Protein AF-A0A5Q4EVH5-F1 (afdb_monomer_lite)

Sequence (172 aa):
MAAGLIAVPMLSAPAQAEVTANVGWVSEYYFRGLPQKTSSASLGLDLESNGFYLGTWAADVGDGSEVDLYGGYLWEQGDLTLGVGATAYLYTGDFDDTYQEINFYAGYGPLSAEFSIGRWDAFDDPKEDYTFFALTAEHAGFYATYGRFGRDFEGDYLEAGYGFEVAGVDVT

Foldseek 3Di:
DDDDDDDDDDDPDDFDKDKDKDKDWDQWDDDQNHTQDGIKIKIKIWIDTPQKIWMWMWMDSPFAIWIKTKIWGWDDDPQKIWIWMKMWIPGPGPSFAIKIWIKIKIGGHQKIKIKIWMWGDDPPDDIFTKMKIKIKGDDPQKIKMWIFMDDRDGDIDIDIDGWDDDPNDIDD

pLDDT: mean 88.69, std 18.14, range [23.61, 98.62]

Structure (mmCIF, N/CA/C/O backbone):
data_AF-A0A5Q4EVH5-F1
#
_entry.id   AF-A0A5Q4EVH5-F1
#
loop_
_atom_site.group_PDB
_atom_site.id
_atom_site.type_symbol
_atom_site.label_atom_id
_atom_site.label_alt_id
_atom_site.label_comp_id
_atom_site.label_asym_id
_atom_site.label_entity_id
_atom_site.label_seq_id
_atom_site.pdbx_PDB_ins_code
_atom_site.Cartn_x
_atom_site.Cartn_y
_atom_site.Cartn_z
_atom_site.occupancy
_atom_site.B_iso_or_equiv
_atom_site.auth_seq_id
_atom_site.auth_comp_id
_atom_site.auth_asym_id
_atom_site.auth_atom_id
_atom_site.pdbx_PDB_model_num
ATOM 1 N N . MET A 1 1 ? -10.620 -11.914 59.258 1.00 32.66 1 MET A N 1
ATOM 2 C CA . MET A 1 1 ? -9.723 -10.809 58.864 1.00 32.66 1 MET A CA 1
ATOM 3 C C . MET A 1 1 ? -10.284 -10.222 57.583 1.00 32.66 1 MET A C 1
ATOM 5 O O . MET A 1 1 ? -10.380 -10.950 56.608 1.00 32.66 1 MET A O 1
ATOM 9 N N . ALA A 1 2 ? -10.781 -8.987 57.626 1.00 24.22 2 ALA A N 1
ATOM 10 C CA . ALA A 1 2 ? -11.349 -8.304 56.467 1.00 24.22 2 ALA A CA 1
ATOM 11 C C . ALA A 1 2 ? -10.239 -7.475 55.810 1.00 24.22 2 ALA A C 1
ATOM 13 O O . ALA A 1 2 ? -9.660 -6.610 56.466 1.00 24.22 2 ALA A O 1
ATOM 14 N N . ALA A 1 3 ? -9.904 -7.787 54.560 1.00 26.45 3 ALA A N 1
ATOM 15 C CA . ALA A 1 3 ? -8.954 -7.018 53.766 1.00 26.45 3 ALA A CA 1
ATOM 16 C C . ALA A 1 3 ? -9.722 -5.930 53.004 1.00 26.45 3 ALA A C 1
ATOM 18 O O . ALA A 1 3 ? -10.681 -6.226 52.292 1.00 26.45 3 ALA A O 1
ATOM 19 N N . GLY A 1 4 ? -9.332 -4.673 53.218 1.00 23.61 4 GLY A N 1
ATOM 20 C CA . GLY A 1 4 ? -9.918 -3.505 52.569 1.00 23.61 4 GLY A CA 1
ATOM 21 C C . GLY A 1 4 ? -9.515 -3.409 51.100 1.00 23.61 4 GLY A C 1
ATOM 22 O O . GLY A 1 4 ? -8.351 -3.602 50.754 1.00 23.61 4 GLY A O 1
ATOM 23 N N . LEU A 1 5 ? -10.488 -3.091 50.247 1.00 25.84 5 LEU A N 1
ATOM 24 C CA . LEU A 1 5 ? -10.264 -2.736 48.852 1.00 25.84 5 LEU A CA 1
ATOM 25 C C . LEU A 1 5 ? -9.748 -1.289 48.813 1.00 25.84 5 LEU A C 1
ATOM 27 O O . LEU A 1 5 ? -10.467 -0.358 49.174 1.00 25.84 5 LEU A O 1
ATOM 31 N N . ILE A 1 6 ? -8.488 -1.102 48.427 1.00 28.14 6 ILE A N 1
ATOM 32 C CA . ILE A 1 6 ? -7.921 0.223 48.165 1.00 28.14 6 ILE A CA 1
ATOM 33 C C . ILE A 1 6 ? -8.473 0.685 46.815 1.00 28.14 6 ILE A C 1
ATOM 35 O O . ILE A 1 6 ? -8.196 0.071 45.787 1.00 28.14 6 ILE A O 1
ATOM 39 N N . ALA A 1 7 ? -9.258 1.762 46.817 1.00 29.23 7 ALA A N 1
ATOM 40 C CA . ALA A 1 7 ? -9.604 2.482 45.600 1.00 29.23 7 ALA A CA 1
ATOM 41 C C . ALA A 1 7 ? -8.353 3.222 45.103 1.00 29.23 7 ALA A C 1
ATOM 43 O O . ALA A 1 7 ? -7.876 4.152 45.754 1.00 29.23 7 ALA A O 1
ATOM 44 N N . VAL A 1 8 ? -7.806 2.784 43.969 1.00 31.98 8 VAL A N 1
ATOM 45 C CA . VAL A 1 8 ? -6.739 3.497 43.260 1.00 31.98 8 VAL A CA 1
ATOM 46 C C . VAL A 1 8 ? -7.411 4.566 42.390 1.00 31.98 8 VAL A C 1
ATOM 48 O O . VAL A 1 8 ? -8.335 4.229 41.646 1.00 31.98 8 VAL A O 1
ATOM 51 N N . PRO A 1 9 ? -7.023 5.849 42.486 1.00 36.69 9 PRO A N 1
ATOM 52 C CA . PRO A 1 9 ? -7.568 6.883 41.615 1.00 36.69 9 PRO A CA 1
ATOM 53 C C . PRO A 1 9 ? -7.248 6.546 40.155 1.00 36.69 9 PRO A C 1
ATOM 55 O O . PRO A 1 9 ? -6.123 6.160 39.838 1.00 36.69 9 PRO A O 1
ATOM 58 N N . MET A 1 10 ? -8.233 6.701 39.267 1.00 37.44 10 MET A N 1
ATOM 59 C CA . MET A 1 10 ? -8.000 6.630 37.826 1.00 37.44 10 MET A CA 1
ATOM 60 C C . MET A 1 10 ? -7.143 7.826 37.413 1.00 37.44 10 MET A C 1
ATOM 62 O O . MET A 1 10 ? -7.638 8.937 37.241 1.00 37.44 10 MET A O 1
ATOM 66 N N . LEU A 1 11 ? -5.838 7.595 37.306 1.00 40.66 11 LEU A N 1
ATOM 67 C CA . LEU A 1 11 ? -4.952 8.444 36.528 1.00 40.66 11 LEU A CA 1
ATOM 68 C C . LEU A 1 11 ? -5.312 8.230 35.059 1.00 40.66 11 LEU A C 1
ATOM 70 O O . LEU A 1 11 ? -5.273 7.100 34.579 1.00 40.66 11 LEU A O 1
ATOM 74 N N . SER A 1 12 ? -5.677 9.305 34.365 1.00 44.12 12 SER A N 1
ATOM 75 C CA . SER A 1 12 ? -5.781 9.328 32.909 1.00 44.12 12 SER A CA 1
ATOM 76 C C . SER A 1 12 ? -4.477 8.773 32.333 1.00 44.12 12 SER A C 1
ATOM 78 O O . SER A 1 12 ? -3.424 9.394 32.494 1.00 44.12 12 SER A O 1
ATOM 80 N N . ALA A 1 13 ? -4.520 7.578 31.744 1.00 43.56 13 ALA A N 1
ATOM 81 C CA . ALA A 1 13 ? -3.349 6.998 31.103 1.00 43.56 13 ALA A CA 1
ATOM 82 C C . ALA A 1 13 ? -2.916 7.919 29.945 1.00 43.56 13 ALA A C 1
ATOM 84 O O . ALA A 1 13 ? -3.786 8.409 29.218 1.00 43.56 13 ALA A O 1
ATOM 85 N N . PRO A 1 14 ? -1.611 8.193 29.755 1.00 48.75 14 PRO A N 1
ATOM 86 C CA . PRO A 1 14 ? -1.156 8.756 28.490 1.00 48.75 14 PRO A CA 1
ATOM 87 C C . PRO A 1 14 ? -1.559 7.771 27.388 1.00 48.75 14 PRO A C 1
ATOM 89 O O . PRO A 1 14 ? -1.413 6.567 27.587 1.00 48.75 14 PRO A O 1
ATOM 92 N N . ALA A 1 15 ? -2.101 8.265 26.273 1.00 54.94 15 ALA A N 1
ATOM 93 C CA . ALA A 1 15 ? -2.440 7.433 25.123 1.00 54.94 15 ALA A CA 1
ATOM 94 C C . ALA A 1 15 ? -1.212 6.594 24.741 1.00 54.94 15 ALA A C 1
ATOM 96 O O . ALA A 1 15 ? -0.203 7.128 24.281 1.00 54.94 15 ALA A O 1
ATOM 97 N N . GLN A 1 16 ? -1.257 5.304 25.063 1.00 70.94 16 GLN A N 1
ATOM 98 C CA . GLN A 1 16 ? -0.136 4.400 24.888 1.00 70.94 16 GLN A CA 1
ATOM 99 C C . GLN A 1 16 ? -0.065 4.088 23.399 1.00 70.9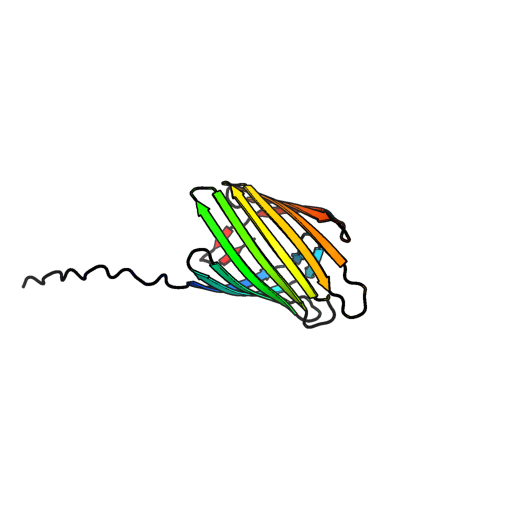4 16 GLN A C 1
ATOM 101 O O . GLN A 1 16 ? -1.057 3.649 22.827 1.00 70.94 16 GLN A O 1
ATOM 106 N N . ALA A 1 17 ? 1.064 4.397 22.765 1.00 83.38 17 ALA A N 1
ATOM 107 C CA . ALA A 1 17 ? 1.267 3.997 21.384 1.00 83.38 17 ALA A CA 1
ATOM 108 C C . ALA A 1 17 ? 1.315 2.464 21.321 1.00 83.38 17 ALA A C 1
ATOM 110 O O . ALA A 1 17 ? 2.005 1.833 22.131 1.00 83.38 17 ALA A O 1
ATOM 111 N N . GLU A 1 18 ? 0.545 1.889 20.409 1.00 92.12 18 GLU A N 1
ATOM 112 C CA . GLU A 1 18 ? 0.498 0.456 20.152 1.00 92.12 18 GLU A CA 1
ATOM 113 C C . GLU A 1 18 ? 1.580 0.108 19.135 1.00 92.12 18 GLU A C 1
ATOM 115 O O . GLU A 1 18 ? 1.759 0.829 18.157 1.00 92.12 18 GLU A O 1
ATOM 120 N N . VAL A 1 19 ? 2.348 -0.947 19.414 1.00 92.75 19 VAL A N 1
ATOM 121 C CA . VAL A 1 19 ? 3.372 -1.457 18.500 1.00 92.75 19 VAL A CA 1
ATOM 122 C C . VAL A 1 19 ? 2.999 -2.878 18.132 1.00 92.75 19 VAL A C 1
ATOM 124 O O . VAL A 1 19 ? 2.962 -3.743 19.013 1.00 92.75 19 VAL A O 1
ATOM 127 N N . THR A 1 20 ? 2.794 -3.111 16.844 1.00 93.19 20 THR A N 1
ATOM 128 C CA . THR A 1 20 ? 2.407 -4.410 16.296 1.00 93.19 20 THR A CA 1
ATOM 129 C C . THR A 1 20 ? 3.491 -4.904 15.351 1.00 93.19 20 THR A C 1
ATOM 131 O O . THR A 1 20 ? 4.140 -4.124 14.661 1.00 93.19 20 THR A O 1
ATOM 134 N N . ALA A 1 21 ? 3.735 -6.212 15.363 1.00 91.25 21 ALA A N 1
ATOM 135 C CA . ALA A 1 21 ? 4.635 -6.874 14.432 1.00 91.25 21 ALA A CA 1
ATOM 136 C C . ALA A 1 21 ? 3.860 -7.959 13.695 1.00 91.25 21 ALA A C 1
ATOM 138 O O . ALA A 1 21 ? 3.132 -8.726 14.328 1.00 91.25 21 ALA A O 1
ATOM 139 N N . ASN A 1 22 ? 4.045 -8.041 12.383 1.00 88.75 22 ASN A N 1
ATOM 140 C CA . ASN A 1 22 ? 3.377 -9.016 11.532 1.00 88.75 22 ASN A CA 1
ATOM 141 C C . ASN A 1 22 ? 4.397 -9.774 10.670 1.00 88.75 22 ASN A C 1
ATOM 143 O O . ASN A 1 22 ? 5.488 -9.280 10.384 1.00 88.75 22 ASN A O 1
ATOM 147 N N . VAL A 1 23 ? 4.062 -11.015 10.321 1.00 93.25 23 VAL A N 1
ATOM 148 C CA . VAL A 1 23 ? 4.808 -11.850 9.372 1.00 93.25 23 VAL A CA 1
ATOM 149 C C . VAL A 1 23 ? 3.808 -12.581 8.493 1.00 93.25 23 VAL A C 1
ATOM 151 O O . VAL A 1 23 ? 2.777 -13.037 8.986 1.00 93.25 23 VAL A O 1
ATOM 154 N N . GLY A 1 24 ? 4.112 -12.705 7.208 1.00 91.94 24 GLY A N 1
ATOM 155 C CA . GLY A 1 24 ? 3.200 -13.265 6.222 1.00 91.94 24 GLY A CA 1
ATOM 156 C C . GLY A 1 24 ? 3.900 -14.162 5.213 1.00 91.94 24 GLY A C 1
ATOM 157 O O . GLY A 1 24 ? 5.122 -14.138 5.043 1.00 91.94 24 GLY A O 1
ATOM 158 N N . TRP A 1 25 ? 3.098 -14.977 4.538 1.00 94.12 25 TRP A N 1
ATOM 159 C CA . TRP A 1 25 ? 3.508 -15.716 3.354 1.00 94.12 25 TRP A CA 1
ATOM 160 C C . TRP A 1 25 ? 2.328 -15.827 2.399 1.00 94.12 25 TRP A C 1
ATOM 162 O O . TRP A 1 25 ? 1.214 -16.126 2.824 1.00 94.12 25 TRP A O 1
ATOM 172 N N . VAL A 1 26 ? 2.593 -15.635 1.111 1.00 92.06 26 VAL A N 1
ATOM 173 C CA . VAL A 1 26 ? 1.604 -15.783 0.044 1.00 92.06 26 VAL A CA 1
ATOM 174 C C . VAL A 1 26 ? 2.142 -16.688 -1.053 1.00 92.06 26 VAL A C 1
ATOM 176 O O . VAL A 1 26 ? 3.330 -16.663 -1.385 1.00 92.06 26 VAL A O 1
ATOM 179 N N . SER A 1 27 ? 1.253 -17.497 -1.628 1.00 93.06 27 SER A N 1
ATOM 180 C CA . SER A 1 27 ? 1.605 -18.375 -2.749 1.00 93.06 27 SER A CA 1
ATOM 181 C C . SER A 1 27 ? 1.876 -17.593 -4.034 1.00 93.06 27 SER A C 1
ATOM 183 O O . SER A 1 27 ? 2.804 -17.931 -4.762 1.00 93.06 27 SER A O 1
ATOM 185 N N . GLU A 1 28 ? 1.136 -16.510 -4.257 1.00 94.25 28 GLU A N 1
ATOM 186 C CA . GLU A 1 28 ? 1.345 -15.548 -5.332 1.00 94.25 28 GLU A CA 1
ATOM 187 C C . GLU A 1 28 ? 1.197 -14.148 -4.739 1.00 94.25 28 GLU A C 1
ATOM 189 O O . GLU A 1 28 ? 0.156 -13.818 -4.172 1.00 94.25 28 GLU A O 1
ATOM 194 N N . TYR A 1 29 ? 2.246 -13.340 -4.839 1.00 94.88 29 TYR A N 1
ATOM 195 C CA . TYR A 1 29 ? 2.209 -11.946 -4.430 1.00 94.88 29 TYR A CA 1
ATOM 196 C C . TYR A 1 29 ? 1.799 -11.089 -5.624 1.00 94.88 29 TYR A C 1
ATOM 198 O O . TYR A 1 29 ? 2.511 -11.038 -6.629 1.00 94.88 29 TYR A O 1
ATOM 206 N N . TYR A 1 30 ? 0.648 -10.433 -5.502 1.00 95.00 30 TYR A N 1
ATOM 207 C CA . TYR A 1 30 ? 0.163 -9.420 -6.429 1.00 95.00 30 TYR A CA 1
ATOM 208 C C . TYR A 1 30 ? 0.077 -8.076 -5.710 1.00 95.00 30 TYR A C 1
ATOM 210 O O . TYR A 1 30 ? -0.469 -7.995 -4.613 1.00 95.00 30 TYR A O 1
ATOM 218 N N . PHE A 1 31 ? 0.550 -7.019 -6.363 1.00 95.00 31 PHE A N 1
ATOM 219 C CA . PHE A 1 31 ? 0.370 -5.642 -5.923 1.00 95.00 31 PHE A CA 1
ATOM 220 C C . PHE A 1 31 ? -0.533 -4.922 -6.923 1.00 95.00 31 PHE A C 1
ATOM 222 O O . PHE A 1 31 ? -0.189 -4.803 -8.098 1.00 95.00 31 PHE A O 1
ATOM 229 N N . ARG A 1 32 ? -1.724 -4.490 -6.485 1.00 95.00 32 ARG A N 1
ATOM 230 C CA . ARG A 1 32 ? -2.716 -3.774 -7.321 1.00 95.00 32 ARG A CA 1
ATOM 231 C C . ARG A 1 32 ? -2.967 -4.452 -8.686 1.00 95.00 32 ARG A C 1
ATOM 233 O O . ARG A 1 32 ? -3.038 -3.799 -9.725 1.00 95.00 32 ARG A O 1
ATOM 240 N N . GLY A 1 33 ? -3.079 -5.784 -8.675 1.00 93.50 33 GLY A N 1
ATOM 241 C CA . GLY A 1 33 ? -3.306 -6.616 -9.864 1.00 93.50 33 GLY A CA 1
ATOM 242 C C . GLY A 1 33 ? -2.049 -6.987 -10.667 1.00 93.50 33 GLY A C 1
ATOM 243 O O . GLY A 1 33 ? -2.147 -7.778 -11.606 1.00 93.50 33 GLY A O 1
ATOM 244 N N . LEU A 1 34 ? -0.871 -6.478 -10.298 1.00 94.06 34 LEU A N 1
ATOM 245 C CA . LEU A 1 34 ? 0.401 -6.765 -10.962 1.00 94.06 34 LEU A CA 1
ATOM 246 C C . LEU A 1 34 ? 1.163 -7.874 -10.218 1.00 94.06 34 LEU A C 1
ATOM 248 O O . LEU A 1 34 ? 1.383 -7.742 -9.012 1.00 94.06 34 LEU A O 1
ATOM 252 N N . PRO A 1 35 ? 1.581 -8.961 -10.893 1.00 95.12 35 PRO A N 1
ATOM 253 C CA . PRO A 1 35 ? 2.329 -10.037 -10.250 1.00 95.12 35 PRO A CA 1
ATOM 254 C C . PRO A 1 35 ? 3.716 -9.546 -9.831 1.00 95.12 35 PRO A C 1
ATOM 256 O O . PRO A 1 35 ? 4.468 -9.038 -10.657 1.00 95.12 35 PRO A O 1
ATOM 259 N N . GLN A 1 36 ? 4.054 -9.747 -8.562 1.00 95.31 36 GLN A N 1
ATOM 260 C CA . GLN A 1 36 ? 5.348 -9.387 -7.989 1.00 95.31 36 GLN A CA 1
ATOM 261 C C . GLN A 1 36 ? 6.246 -10.617 -7.888 1.00 95.31 36 GLN A C 1
ATOM 263 O O . GLN A 1 36 ? 7.376 -10.633 -8.372 1.00 95.31 36 GLN A O 1
ATOM 268 N N . LYS A 1 37 ? 5.729 -11.697 -7.286 1.00 96.50 37 LYS A N 1
ATOM 269 C CA . LYS A 1 37 ? 6.505 -12.920 -7.080 1.00 96.50 37 LYS A CA 1
ATOM 270 C C . LY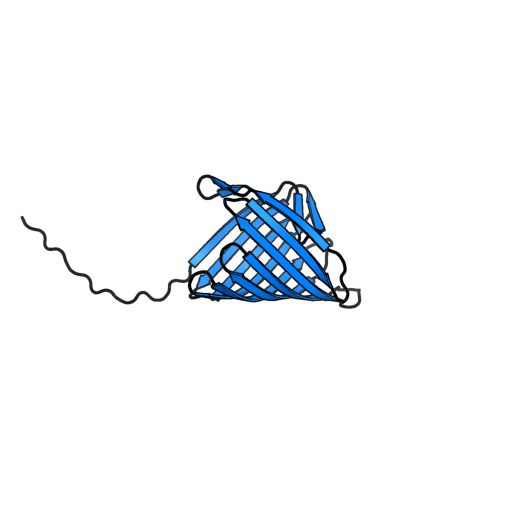S A 1 37 ? 5.635 -14.131 -6.756 1.00 96.50 37 LYS A C 1
ATOM 272 O O . LYS A 1 37 ? 4.731 -14.053 -5.931 1.00 96.50 37 LYS A O 1
ATOM 277 N N . THR A 1 38 ? 6.002 -15.293 -7.286 1.00 96.38 38 THR A N 1
ATOM 278 C CA . THR A 1 38 ? 5.518 -16.584 -6.775 1.00 96.38 38 THR A CA 1
ATOM 279 C C . THR A 1 38 ? 6.255 -16.948 -5.482 1.00 96.38 38 THR A C 1
ATOM 281 O O . THR A 1 38 ? 7.488 -16.939 -5.430 1.00 96.38 38 THR A O 1
ATOM 284 N N . SER A 1 39 ? 5.503 -17.332 -4.450 1.00 95.75 39 SER A N 1
ATOM 285 C CA . SER A 1 39 ? 5.976 -17.645 -3.098 1.00 95.75 39 SER A CA 1
ATOM 286 C C . SER A 1 39 ? 6.797 -16.508 -2.482 1.00 95.75 39 SER A C 1
ATOM 288 O O . SER A 1 39 ? 8.036 -16.526 -2.504 1.00 95.75 39 SER A O 1
ATOM 290 N N . SER A 1 40 ? 6.102 -15.551 -1.874 1.00 95.94 40 SER A N 1
ATOM 291 C CA . SER A 1 40 ? 6.712 -14.424 -1.167 1.00 95.94 40 SER A CA 1
ATOM 292 C C . SER A 1 40 ? 6.484 -14.532 0.336 1.00 95.94 40 SER A C 1
ATOM 294 O O . SER A 1 40 ? 5.410 -14.934 0.783 1.00 95.94 40 SER A O 1
ATOM 296 N N . ALA A 1 41 ? 7.514 -14.200 1.109 1.00 95.75 41 ALA A N 1
ATOM 297 C CA . ALA A 1 41 ? 7.425 -14.027 2.550 1.00 95.75 41 ALA A CA 1
ATOM 298 C C . ALA A 1 41 ? 7.541 -12.539 2.876 1.00 95.75 41 ALA A C 1
ATOM 300 O O . ALA A 1 41 ? 8.300 -11.822 2.219 1.00 95.75 41 ALA A O 1
ATOM 301 N N . SER A 1 42 ? 6.826 -12.108 3.908 1.00 96.31 42 SER A N 1
ATOM 302 C CA . SER A 1 42 ? 6.775 -10.716 4.328 1.00 96.31 42 SER A CA 1
ATOM 303 C C . SER A 1 42 ? 6.867 -10.551 5.840 1.00 96.31 42 SER A C 1
ATOM 305 O O . SER A 1 42 ? 6.643 -11.491 6.611 1.00 96.31 42 SER A O 1
ATOM 307 N N . LEU A 1 43 ? 7.233 -9.346 6.265 1.00 95.62 43 LEU A N 1
ATOM 308 C CA . LEU A 1 43 ? 7.244 -8.925 7.660 1.00 95.62 43 LEU A CA 1
ATOM 309 C C . LEU A 1 43 ? 6.960 -7.431 7.769 1.00 95.62 43 LEU A C 1
ATOM 311 O O . LEU A 1 43 ? 7.312 -6.670 6.873 1.00 95.62 43 LEU A O 1
ATOM 315 N N . GLY A 1 44 ? 6.395 -7.008 8.892 1.00 95.62 44 GLY A N 1
ATOM 316 C CA . GLY A 1 44 ? 6.072 -5.610 9.131 1.00 95.62 44 GLY A CA 1
ATOM 317 C C . GLY A 1 44 ? 6.130 -5.216 10.599 1.00 95.62 44 GLY A C 1
ATOM 318 O O . GLY A 1 44 ? 6.092 -6.060 11.503 1.00 95.62 44 GLY A O 1
ATOM 319 N N . LEU A 1 45 ? 6.265 -3.910 10.811 1.00 96.19 45 LEU A N 1
ATOM 320 C CA . LEU A 1 45 ? 6.199 -3.250 12.106 1.00 96.19 45 LEU A CA 1
ATOM 321 C C . LEU A 1 45 ? 5.335 -1.998 11.993 1.00 96.19 45 LEU A C 1
ATOM 323 O O . LEU A 1 45 ? 5.617 -1.122 11.178 1.00 96.19 45 LEU A O 1
ATOM 327 N N . ASP A 1 46 ? 4.368 -1.886 12.892 1.00 95.38 46 ASP A N 1
ATOM 328 C CA . ASP A 1 46 ? 3.389 -0.809 12.932 1.00 95.38 46 ASP A CA 1
ATOM 329 C C . ASP A 1 46 ? 3.431 -0.106 14.284 1.00 95.38 46 ASP A C 1
ATOM 331 O O . ASP A 1 46 ? 3.609 -0.736 15.329 1.00 95.38 46 ASP A O 1
ATOM 335 N N . LEU A 1 47 ? 3.269 1.212 14.257 1.00 94.25 47 LEU A N 1
ATOM 336 C CA . LEU A 1 47 ? 3.117 2.077 15.414 1.00 94.25 47 LEU A CA 1
ATOM 337 C C . LEU A 1 47 ? 1.836 2.890 15.250 1.00 94.25 47 LEU A C 1
ATOM 339 O O . LEU A 1 47 ? 1.734 3.692 14.323 1.00 94.25 47 LEU A O 1
ATOM 343 N N . GLU A 1 48 ? 0.918 2.776 16.202 1.00 94.88 48 GLU A N 1
ATOM 344 C CA . GLU A 1 48 ? -0.359 3.488 16.174 1.00 94.88 48 GLU A CA 1
ATOM 345 C C . GLU A 1 48 ? -0.591 4.301 17.448 1.00 94.88 48 GLU A C 1
ATOM 347 O O . GLU A 1 48 ? -0.302 3.870 18.566 1.00 94.88 48 GLU A O 1
ATOM 352 N N . SER A 1 49 ? -1.107 5.522 17.305 1.00 94.38 49 SER A N 1
ATOM 353 C CA . SER A 1 49 ? -1.485 6.360 18.442 1.00 94.38 49 SER A CA 1
ATOM 354 C C . SER A 1 49 ? -2.502 7.430 18.056 1.00 94.38 49 SER A C 1
ATOM 356 O O . SER A 1 49 ? -2.207 8.350 17.295 1.00 94.38 49 SER A O 1
ATOM 358 N N . ASN A 1 50 ? -3.691 7.380 18.664 1.00 93.38 50 ASN A N 1
ATOM 359 C CA . ASN A 1 50 ? -4.748 8.389 18.499 1.00 93.38 50 ASN A CA 1
ATOM 360 C C . ASN A 1 50 ? -5.113 8.672 17.027 1.00 93.38 50 ASN A C 1
ATOM 362 O O . ASN A 1 50 ? -5.282 9.832 16.651 1.00 93.38 50 ASN A O 1
ATOM 366 N N . GLY A 1 51 ? -5.195 7.628 16.199 1.00 93.88 51 GLY A N 1
ATOM 367 C CA . GLY A 1 51 ? -5.472 7.729 14.764 1.00 93.88 51 GLY A CA 1
ATOM 368 C C . GLY A 1 51 ? -4.240 8.005 13.902 1.00 93.88 51 GLY A C 1
ATOM 369 O O . GLY A 1 51 ? -4.295 7.788 12.699 1.00 93.88 51 GLY A O 1
ATOM 370 N N . PHE A 1 52 ? -3.112 8.439 14.474 1.00 97.31 52 PHE A N 1
ATOM 371 C CA . PHE A 1 52 ? -1.850 8.453 13.735 1.00 97.31 52 PHE A CA 1
ATOM 372 C C . PHE A 1 52 ? -1.296 7.042 13.622 1.00 97.31 52 PHE A C 1
ATOM 374 O O . PHE A 1 52 ? -1.293 6.312 14.612 1.00 97.31 52 PHE A O 1
ATOM 381 N N . TYR A 1 53 ? -0.763 6.711 12.454 1.00 96.12 53 TYR A N 1
ATOM 382 C CA . TYR A 1 53 ? -0.036 5.471 12.228 1.00 96.12 53 TYR A CA 1
ATOM 383 C C . TYR A 1 53 ? 1.278 5.747 11.494 1.00 96.12 53 TYR A C 1
ATOM 385 O O . TYR A 1 53 ? 1.388 6.701 10.718 1.00 96.12 53 TYR A O 1
ATOM 393 N N . LEU A 1 54 ? 2.283 4.926 11.768 1.00 97.94 54 LEU A N 1
ATOM 394 C CA . LEU A 1 54 ? 3.561 4.878 11.069 1.00 97.94 54 LEU A CA 1
ATOM 395 C C . LEU A 1 54 ? 4.019 3.426 11.056 1.00 97.94 54 LEU A C 1
ATOM 397 O O . LEU A 1 54 ? 4.008 2.782 12.100 1.00 97.94 54 LEU A O 1
ATOM 401 N N . GLY A 1 55 ? 4.478 2.933 9.919 1.00 97.38 55 GLY A N 1
ATOM 402 C CA . GLY A 1 55 ? 4.945 1.566 9.830 1.00 97.38 55 GLY A CA 1
ATOM 403 C C . GLY A 1 55 ? 5.937 1.343 8.709 1.00 97.38 55 GLY A C 1
ATOM 404 O O . GLY A 1 55 ? 6.277 2.239 7.927 1.00 97.38 55 GLY A O 1
ATOM 405 N N . THR A 1 56 ? 6.436 0.119 8.694 1.00 98.19 56 THR A N 1
ATOM 406 C CA . THR A 1 56 ? 7.236 -0.413 7.609 1.00 98.19 56 THR A CA 1
ATOM 407 C C . THR A 1 56 ? 6.833 -1.844 7.346 1.00 98.19 56 THR A C 1
ATOM 409 O O . THR A 1 56 ? 6.516 -2.595 8.270 1.00 98.19 56 THR A O 1
ATOM 412 N N . TRP A 1 57 ? 6.891 -2.219 6.082 1.00 98.38 57 TRP A N 1
ATOM 413 C CA . TRP A 1 57 ? 6.649 -3.572 5.635 1.00 98.38 57 TRP A CA 1
ATOM 414 C C . TRP A 1 57 ? 7.738 -3.954 4.645 1.00 98.38 57 TRP A C 1
ATOM 416 O O . TRP A 1 57 ? 8.285 -3.095 3.961 1.00 98.38 57 TRP A O 1
ATOM 426 N N . ALA A 1 58 ? 8.110 -5.222 4.609 1.00 98.00 58 ALA A N 1
ATOM 427 C CA . ALA A 1 58 ? 9.059 -5.719 3.637 1.00 98.00 58 ALA A CA 1
ATOM 428 C C . ALA A 1 58 ? 8.622 -7.078 3.118 1.00 98.00 58 ALA A C 1
ATOM 430 O O . ALA A 1 58 ? 8.201 -7.937 3.901 1.00 98.00 58 ALA A O 1
ATOM 431 N N . ALA A 1 59 ? 8.806 -7.295 1.821 1.00 97.88 59 ALA A N 1
ATOM 432 C CA . ALA A 1 59 ? 8.592 -8.585 1.193 1.00 97.88 59 ALA A CA 1
ATOM 433 C C . ALA A 1 59 ? 9.694 -8.953 0.217 1.00 97.88 59 ALA A C 1
ATOM 435 O O . ALA A 1 59 ? 10.382 -8.121 -0.369 1.00 97.88 59 ALA A O 1
ATOM 436 N N . ASP A 1 60 ? 9.853 -10.257 0.056 1.00 97.50 60 ASP A N 1
ATOM 437 C CA . ASP A 1 60 ? 10.702 -10.841 -0.965 1.00 97.50 60 ASP A CA 1
ATOM 438 C C . ASP A 1 60 ? 10.029 -10.716 -2.343 1.00 97.50 60 ASP A C 1
ATOM 440 O O . ASP A 1 60 ? 8.948 -11.274 -2.565 1.00 97.50 60 ASP A O 1
ATOM 444 N N . VAL A 1 61 ? 10.698 -10.027 -3.271 1.00 97.31 61 VAL A N 1
ATOM 445 C CA . VAL A 1 61 ? 10.268 -9.842 -4.671 1.00 97.31 61 VAL A CA 1
ATOM 446 C C . VAL A 1 61 ? 11.173 -10.592 -5.658 1.00 97.31 61 VAL A C 1
ATOM 448 O O . VAL A 1 61 ? 11.140 -10.383 -6.866 1.00 97.31 61 VAL A O 1
ATOM 451 N N . GLY A 1 62 ? 11.976 -11.537 -5.160 1.00 96.06 62 GLY A N 1
ATOM 452 C CA . GLY A 1 62 ? 12.874 -12.370 -5.953 1.00 96.06 62 GLY A CA 1
ATOM 453 C C . GLY A 1 62 ? 14.211 -11.690 -6.217 1.00 96.06 62 GLY A C 1
ATOM 454 O O . GLY A 1 62 ? 15.243 -12.222 -5.804 1.00 96.06 62 GLY A O 1
ATOM 455 N N . ASP A 1 63 ? 14.194 -10.526 -6.868 1.00 95.81 63 ASP A N 1
ATOM 456 C CA . ASP A 1 63 ? 15.379 -9.675 -7.017 1.00 95.81 63 ASP A CA 1
ATOM 457 C C . ASP A 1 63 ? 15.415 -8.603 -5.922 1.00 95.81 63 ASP A C 1
ATOM 459 O O . ASP A 1 63 ? 14.987 -7.462 -6.089 1.00 95.81 63 ASP A O 1
ATOM 463 N N . GLY A 1 64 ? 15.891 -9.019 -4.749 1.00 96.06 64 GLY A N 1
ATOM 464 C CA . GLY A 1 64 ? 15.901 -8.189 -3.553 1.00 96.06 64 GLY A CA 1
ATOM 465 C C . GLY A 1 64 ? 14.561 -8.179 -2.817 1.00 96.06 64 GLY A C 1
ATOM 466 O O . GLY A 1 64 ? 13.767 -9.120 -2.894 1.00 96.06 64 GLY A O 1
ATOM 467 N N . SER A 1 65 ? 14.354 -7.119 -2.043 1.00 97.12 65 SER A N 1
ATOM 468 C CA . SER A 1 65 ? 13.149 -6.878 -1.262 1.00 97.12 65 SER A CA 1
ATOM 469 C C . SER A 1 65 ? 12.493 -5.569 -1.669 1.00 97.12 65 SER A C 1
ATOM 471 O O . SER A 1 65 ? 13.184 -4.582 -1.926 1.00 97.12 65 SER A O 1
ATOM 473 N N . GLU A 1 66 ? 11.167 -5.573 -1.650 1.00 97.81 66 GLU A N 1
ATOM 474 C CA . GLU A 1 66 ? 10.357 -4.369 -1.506 1.00 97.81 66 GLU A CA 1
ATOM 475 C C . GLU A 1 66 ? 10.360 -3.980 -0.023 1.00 97.81 66 GLU A C 1
ATOM 477 O O . GLU A 1 66 ? 10.249 -4.847 0.850 1.00 97.81 66 GLU A O 1
ATOM 482 N N . VAL A 1 67 ? 10.556 -2.697 0.265 1.00 98.19 67 VAL A N 1
ATOM 483 C CA . VAL A 1 67 ? 10.531 -2.103 1.599 1.00 98.19 67 VAL A CA 1
ATOM 484 C C . VAL A 1 67 ? 9.652 -0.867 1.559 1.00 98.19 67 VAL A C 1
ATOM 486 O O . VAL A 1 67 ? 10.017 0.166 0.994 1.00 98.19 67 VAL A O 1
ATOM 489 N N . ASP A 1 68 ? 8.541 -0.956 2.263 1.00 98.31 68 ASP A N 1
ATOM 490 C CA . ASP A 1 68 ? 7.555 0.098 2.347 1.00 98.31 68 ASP A CA 1
ATOM 491 C C . ASP A 1 68 ? 7.773 0.892 3.619 1.00 98.31 68 ASP A C 1
ATOM 493 O O . ASP A 1 68 ? 8.013 0.340 4.699 1.00 98.31 68 ASP A O 1
ATOM 497 N N . LEU A 1 69 ? 7.656 2.208 3.500 1.00 98.44 69 LEU A N 1
ATOM 498 C CA . LEU A 1 69 ? 7.579 3.130 4.621 1.00 98.44 69 LEU A CA 1
ATOM 499 C C . LEU A 1 69 ? 6.288 3.916 4.481 1.00 98.44 69 LEU A C 1
ATOM 501 O O . LEU A 1 69 ? 6.114 4.648 3.506 1.00 98.44 69 LEU A O 1
ATOM 505 N N . TYR A 1 70 ? 5.402 3.794 5.459 1.00 98.44 70 TYR A N 1
ATOM 506 C CA . TYR A 1 70 ? 4.097 4.439 5.409 1.00 98.44 70 TYR A CA 1
ATOM 507 C C . TYR A 1 70 ? 3.754 5.130 6.714 1.00 98.44 70 TYR A C 1
ATOM 509 O O . TYR A 1 70 ? 4.228 4.781 7.794 1.00 98.44 70 TYR A O 1
ATOM 517 N N . GLY A 1 71 ? 2.890 6.128 6.611 1.00 98.31 71 GLY A N 1
ATOM 518 C CA . GLY A 1 71 ? 2.292 6.755 7.772 1.00 98.31 71 GLY A CA 1
ATOM 519 C C . GLY A 1 71 ? 1.182 7.713 7.393 1.00 98.31 71 GLY A C 1
ATOM 520 O O . GLY A 1 71 ? 1.095 8.193 6.262 1.00 98.31 71 GLY A O 1
ATOM 521 N N . GLY A 1 72 ? 0.331 8.018 8.359 1.00 98.06 72 GLY A N 1
ATOM 522 C CA . GLY A 1 72 ? -0.828 8.850 8.111 1.00 98.06 72 GLY A CA 1
ATOM 523 C C . GLY A 1 72 ? -1.686 9.070 9.338 1.00 98.06 72 GLY A C 1
ATOM 524 O O . GLY A 1 72 ? -1.256 8.899 10.480 1.00 98.06 72 GLY A O 1
ATOM 525 N N . TYR A 1 73 ? -2.910 9.500 9.070 1.00 97.88 73 TYR A N 1
ATOM 526 C CA . TYR A 1 73 ? -3.941 9.726 10.059 1.00 97.88 73 TYR A CA 1
ATOM 527 C C . TYR A 1 73 ? -5.255 9.108 9.589 1.00 97.88 73 TYR A C 1
ATOM 529 O O . TYR A 1 73 ? -5.707 9.386 8.476 1.00 97.88 73 TYR A O 1
ATOM 537 N N . LEU A 1 74 ? -5.864 8.309 10.458 1.00 97.38 74 LEU A N 1
ATOM 538 C CA . LEU A 1 74 ? -7.203 7.762 10.327 1.00 97.38 74 LEU A CA 1
ATOM 539 C C . LEU A 1 74 ? -8.116 8.423 11.356 1.00 97.38 74 LEU A C 1
ATOM 541 O O . LEU A 1 74 ? -7.800 8.536 12.542 1.00 97.38 74 LEU A O 1
ATOM 545 N N . TRP A 1 75 ? -9.268 8.865 10.877 1.00 97.38 75 TRP A N 1
ATOM 546 C CA . TRP A 1 75 ? -10.351 9.367 11.694 1.00 97.38 75 TRP A CA 1
ATOM 547 C C . TRP A 1 75 ? -11.551 8.445 11.563 1.00 97.38 75 TRP A C 1
ATOM 549 O O . TRP A 1 75 ? -12.029 8.197 10.457 1.00 97.38 75 TRP A O 1
ATOM 559 N N . GLU A 1 76 ? -12.061 7.997 12.702 1.00 96.75 76 GLU A N 1
ATOM 560 C CA . GLU A 1 76 ? -13.176 7.061 12.775 1.00 96.75 76 GLU A CA 1
ATOM 561 C C . GLU A 1 76 ? -14.322 7.657 13.592 1.00 96.75 76 GLU A C 1
ATOM 563 O O . GLU A 1 76 ? -14.131 8.207 14.684 1.00 96.75 76 GLU A O 1
ATOM 568 N N . GLN A 1 77 ? -15.538 7.551 13.060 1.00 96.62 77 GLN A N 1
ATOM 569 C CA . GLN A 1 77 ? -16.763 7.940 13.746 1.00 96.62 77 GLN A CA 1
ATOM 570 C C . GLN A 1 77 ? -17.916 7.014 13.356 1.00 96.62 77 GLN A C 1
ATOM 572 O O . GLN A 1 77 ? -18.535 7.164 12.301 1.00 96.62 77 GLN A O 1
ATOM 577 N N . GLY A 1 78 ? -18.267 6.101 14.263 1.00 95.69 78 GLY A N 1
ATOM 578 C CA . GLY A 1 78 ? -19.267 5.075 13.972 1.00 95.69 78 GLY A CA 1
ATOM 579 C C . GLY A 1 78 ? -18.775 4.185 12.836 1.00 95.69 78 GLY A C 1
ATOM 580 O O . GLY A 1 78 ? -17.659 3.691 12.906 1.00 95.69 78 GLY A O 1
ATOM 581 N N . ASP A 1 79 ? -19.584 4.038 11.789 1.00 96.50 79 ASP A N 1
ATOM 582 C CA . ASP A 1 79 ? -19.234 3.225 10.617 1.00 96.50 79 ASP A CA 1
ATOM 583 C C . ASP A 1 79 ? -18.398 3.988 9.574 1.00 96.50 79 ASP A C 1
ATOM 585 O O . ASP A 1 79 ? -18.060 3.415 8.543 1.00 96.50 79 ASP A O 1
ATOM 589 N N . LEU A 1 80 ? -18.131 5.284 9.786 1.00 97.44 80 LEU A N 1
ATOM 590 C CA . LEU A 1 80 ? -17.373 6.130 8.865 1.00 97.44 80 LEU A CA 1
ATOM 591 C C . LEU A 1 80 ? -15.894 6.161 9.254 1.00 97.44 80 LEU A C 1
ATOM 593 O O . LEU A 1 80 ? -15.562 6.563 10.371 1.00 97.44 80 LEU A O 1
ATOM 597 N N . THR A 1 81 ? -15.032 5.882 8.282 1.00 98.06 81 THR A N 1
ATOM 598 C CA . THR A 1 81 ? -13.580 6.052 8.389 1.00 98.06 81 THR A CA 1
ATOM 599 C C . THR A 1 81 ? -13.096 6.984 7.285 1.00 98.06 81 THR A C 1
ATOM 601 O O . THR A 1 81 ? -13.491 6.840 6.130 1.00 98.06 81 THR A O 1
ATOM 604 N N . LEU A 1 82 ? -12.244 7.950 7.617 1.00 98.38 82 LEU A N 1
ATOM 605 C CA . LEU A 1 82 ? -11.568 8.826 6.659 1.00 98.38 82 LEU A CA 1
ATOM 606 C C . LEU A 1 82 ? -10.073 8.831 6.952 1.00 98.38 82 LEU A C 1
ATOM 608 O O . LEU A 1 82 ? -9.673 8.916 8.110 1.00 98.38 82 LEU A O 1
ATOM 612 N N . GLY A 1 83 ? -9.254 8.787 5.909 1.00 98.19 83 GLY A N 1
ATOM 613 C CA . GLY A 1 83 ? -7.810 8.696 6.046 1.00 98.19 83 GLY A CA 1
ATOM 614 C C . GLY A 1 83 ? -7.049 9.571 5.070 1.00 98.19 83 GLY A C 1
ATOM 615 O O . GLY A 1 83 ? -7.483 9.799 3.939 1.00 98.19 83 GLY A O 1
ATOM 616 N N . VAL A 1 84 ? -5.885 10.029 5.517 1.00 98.62 84 VAL A N 1
ATOM 617 C CA . VAL A 1 84 ? -4.841 10.581 4.654 1.00 98.62 84 VAL A CA 1
ATOM 618 C C . VAL A 1 84 ? -3.487 10.053 5.108 1.00 98.62 84 VAL A C 1
ATOM 620 O O . VAL A 1 84 ? -3.217 9.988 6.307 1.00 98.62 84 VAL A O 1
ATOM 623 N N . GLY A 1 85 ? -2.630 9.688 4.165 1.00 98.31 85 GLY A N 1
ATOM 624 C CA . GLY A 1 85 ? -1.303 9.162 4.455 1.00 98.31 85 GLY A CA 1
ATOM 625 C C . GLY A 1 85 ? -0.330 9.366 3.308 1.00 98.31 85 GLY A C 1
ATOM 626 O O . GLY A 1 85 ? -0.660 9.976 2.290 1.00 98.31 85 GLY A O 1
ATOM 627 N N . ALA A 1 86 ? 0.876 8.860 3.496 1.00 98.19 86 ALA A N 1
ATOM 628 C CA . ALA A 1 86 ? 1.893 8.770 2.469 1.00 98.19 86 ALA A CA 1
ATOM 629 C C . ALA A 1 86 ? 2.602 7.423 2.572 1.00 98.19 86 ALA A C 1
ATOM 631 O O . ALA A 1 86 ? 2.808 6.929 3.684 1.00 98.19 86 ALA A O 1
ATOM 632 N N . THR A 1 87 ? 3.004 6.886 1.425 1.00 98.50 87 THR A N 1
ATOM 633 C CA . THR A 1 87 ? 3.779 5.647 1.331 1.00 98.50 87 THR A CA 1
ATOM 634 C C . THR A 1 87 ? 4.948 5.846 0.377 1.00 98.50 87 THR A C 1
ATOM 636 O O . THR A 1 87 ? 4.810 6.500 -0.659 1.00 98.50 87 THR A O 1
ATOM 639 N N . ALA A 1 88 ? 6.103 5.297 0.734 1.00 97.75 88 ALA A N 1
ATOM 640 C CA . ALA A 1 88 ? 7.240 5.131 -0.155 1.00 97.75 88 ALA A CA 1
ATOM 641 C C . ALA A 1 88 ? 7.548 3.640 -0.294 1.00 97.75 88 ALA A C 1
ATOM 643 O O . ALA A 1 88 ? 7.771 2.986 0.722 1.00 97.75 88 ALA A O 1
ATOM 644 N N . TYR A 1 89 ? 7.585 3.152 -1.530 1.00 97.62 89 T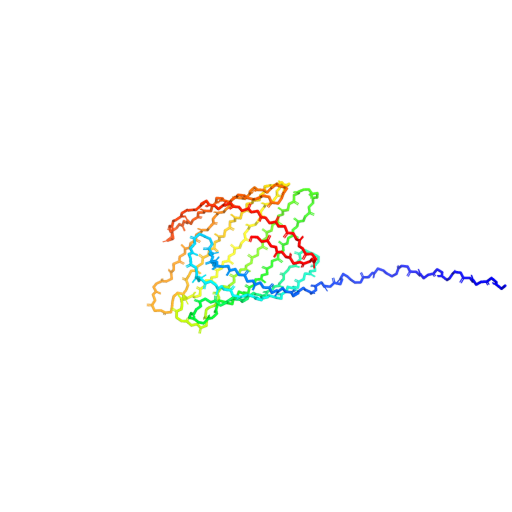YR A N 1
ATOM 645 C CA . TYR A 1 89 ? 7.955 1.785 -1.889 1.00 97.62 89 TYR A CA 1
ATOM 646 C C . TYR A 1 89 ? 9.394 1.814 -2.399 1.00 97.62 89 TYR A C 1
ATOM 648 O O . TYR A 1 89 ? 9.703 2.527 -3.362 1.00 97.62 89 TYR A O 1
ATOM 656 N N . LEU A 1 90 ? 10.285 1.110 -1.709 1.00 96.56 90 LEU A N 1
ATOM 657 C CA . LEU A 1 90 ? 11.723 1.118 -1.961 1.00 96.56 90 LEU A CA 1
ATOM 658 C C . LEU A 1 90 ? 12.181 -0.290 -2.315 1.00 96.56 90 LEU A C 1
ATOM 660 O O . LEU A 1 90 ? 11.919 -1.227 -1.571 1.00 96.56 90 LEU A O 1
ATOM 664 N N . TYR A 1 91 ? 12.943 -0.434 -3.389 1.00 96.44 91 TYR A N 1
ATOM 665 C CA . TYR A 1 91 ? 13.425 -1.736 -3.836 1.00 96.44 91 TYR A CA 1
ATOM 666 C C . TYR A 1 91 ? 14.933 -1.848 -3.642 1.00 96.44 91 TYR A C 1
ATOM 668 O O . TYR A 1 91 ? 15.689 -0.905 -3.887 1.00 96.44 91 TYR A O 1
ATOM 676 N N . THR A 1 92 ? 15.383 -2.994 -3.125 1.00 95.94 92 THR A N 1
ATOM 677 C CA . THR A 1 92 ? 16.807 -3.218 -2.820 1.00 95.94 92 THR A CA 1
ATOM 678 C C . THR A 1 92 ? 17.588 -3.882 -3.954 1.00 95.94 92 THR A C 1
ATOM 680 O O . THR A 1 92 ? 18.813 -3.970 -3.857 1.00 95.94 92 THR A O 1
ATOM 683 N N . GLY A 1 93 ? 16.892 -4.438 -4.945 1.00 93.25 93 GLY A N 1
ATOM 684 C CA . GLY A 1 93 ? 17.457 -5.076 -6.137 1.00 93.25 93 GLY A CA 1
ATOM 685 C C . GLY A 1 93 ? 16.903 -4.438 -7.409 1.00 93.25 93 GLY A C 1
ATOM 686 O O . GLY A 1 93 ? 16.282 -3.382 -7.337 1.00 93.25 93 GLY A O 1
ATOM 687 N N . ASP A 1 94 ? 17.093 -5.096 -8.551 1.00 92.31 94 ASP A N 1
ATOM 688 C CA . ASP A 1 94 ? 16.707 -4.559 -9.866 1.00 92.31 94 ASP A CA 1
ATOM 689 C C . ASP A 1 94 ? 15.265 -4.951 -10.266 1.00 92.31 94 ASP A C 1
ATOM 691 O O . ASP A 1 94 ? 14.915 -4.947 -11.447 1.00 92.31 94 ASP A O 1
ATOM 695 N N . PHE A 1 95 ? 14.429 -5.335 -9.291 1.00 92.69 95 PHE A N 1
ATOM 696 C CA . PHE A 1 95 ? 13.028 -5.690 -9.525 1.00 92.69 95 PHE A CA 1
ATOM 697 C C . PHE A 1 95 ? 12.215 -4.497 -10.052 1.00 92.69 95 PHE A C 1
ATOM 699 O O . PHE A 1 95 ? 11.487 -4.644 -11.032 1.00 92.69 95 PHE A O 1
ATOM 706 N N . ASP A 1 96 ? 12.353 -3.338 -9.403 1.00 92.00 96 ASP A N 1
ATOM 707 C CA . ASP A 1 96 ? 11.709 -2.079 -9.782 1.00 92.00 96 ASP A CA 1
ATOM 708 C C . ASP A 1 96 ? 12.433 -0.887 -9.118 1.00 92.00 96 ASP A C 1
ATOM 710 O O . ASP A 1 96 ? 13.346 -1.059 -8.308 1.00 92.00 96 ASP A O 1
ATOM 714 N N . ASP A 1 97 ? 12.010 0.324 -9.462 1.00 93.38 97 ASP A N 1
ATOM 715 C CA . ASP A 1 97 ? 12.462 1.601 -8.931 1.00 93.38 97 ASP A CA 1
ATOM 716 C C . ASP A 1 97 ? 11.521 2.152 -7.839 1.00 93.38 97 ASP A C 1
ATOM 718 O O . ASP A 1 97 ? 10.528 1.551 -7.433 1.00 93.38 97 ASP A O 1
ATOM 722 N N . THR A 1 98 ? 11.850 3.328 -7.301 1.00 94.31 98 THR A N 1
ATOM 723 C CA . THR A 1 98 ? 11.144 3.901 -6.147 1.00 94.31 98 THR A CA 1
ATOM 724 C C . THR A 1 98 ? 9.784 4.489 -6.517 1.00 94.31 98 THR A C 1
ATOM 726 O O . THR A 1 98 ? 9.677 5.318 -7.422 1.00 94.31 98 THR A O 1
ATOM 729 N N . TYR A 1 99 ? 8.769 4.199 -5.704 1.00 96.44 99 TYR A N 1
ATOM 730 C CA . TYR A 1 99 ? 7.466 4.860 -5.773 1.00 96.44 99 TYR A CA 1
ATOM 731 C C . TYR A 1 99 ? 7.224 5.695 -4.518 1.00 96.44 99 TYR A C 1
ATOM 733 O O . TYR A 1 99 ? 7.564 5.291 -3.410 1.00 96.44 99 TYR A O 1
ATOM 741 N N . GLN A 1 100 ? 6.607 6.862 -4.675 1.00 96.88 100 GLN A N 1
ATOM 742 C CA . GLN A 1 100 ? 6.161 7.705 -3.564 1.00 96.88 100 GLN A CA 1
ATOM 743 C C . GLN A 1 100 ? 4.748 8.196 -3.839 1.00 96.88 100 GLN A C 1
ATOM 745 O O . GLN A 1 100 ? 4.493 8.768 -4.900 1.00 96.88 100 GLN A O 1
ATOM 750 N N . GLU A 1 101 ? 3.844 8.027 -2.881 1.00 97.31 101 GLU A N 1
ATOM 751 C CA . GLU A 1 101 ? 2.446 8.415 -3.037 1.00 97.31 101 GLU A CA 1
ATOM 752 C C . GLU A 1 101 ? 1.851 9.083 -1.799 1.00 97.31 101 GLU A C 1
ATOM 754 O O . GLU A 1 101 ? 2.277 8.859 -0.666 1.00 97.31 101 GLU A O 1
ATOM 759 N N . ILE A 1 102 ? 0.854 9.933 -2.050 1.00 98.44 102 ILE A N 1
ATOM 760 C CA . ILE A 1 102 ? -0.089 10.429 -1.049 1.00 98.44 102 ILE A CA 1
ATOM 761 C C . ILE A 1 102 ? -1.390 9.658 -1.218 1.00 98.44 102 ILE A C 1
ATOM 763 O O . ILE A 1 102 ? -1.946 9.618 -2.318 1.00 98.44 102 ILE A O 1
ATOM 767 N N . ASN A 1 103 ? -1.886 9.118 -0.111 1.00 97.62 103 ASN A N 1
ATOM 768 C CA . ASN A 1 103 ? -3.009 8.197 -0.061 1.00 97.62 103 ASN A CA 1
ATOM 769 C C . ASN A 1 103 ? -4.193 8.845 0.643 1.00 97.62 103 ASN A C 1
ATOM 771 O O . ASN A 1 103 ? -4.038 9.477 1.689 1.00 97.62 103 ASN A O 1
ATOM 775 N N . PHE A 1 104 ? -5.381 8.665 0.083 1.00 98.56 104 PHE A N 1
ATOM 776 C CA . PHE A 1 104 ? -6.650 9.069 0.665 1.00 98.56 104 PHE A CA 1
ATOM 777 C C . PHE A 1 104 ? -7.533 7.840 0.812 1.00 98.56 104 PHE A C 1
ATOM 779 O O . PHE A 1 104 ? -7.656 7.049 -0.119 1.00 98.56 104 PHE A O 1
ATOM 786 N N . TYR A 1 105 ? -8.176 7.715 1.965 1.00 98.19 105 TYR A N 1
ATOM 787 C CA . TYR A 1 105 ? -9.033 6.582 2.285 1.00 98.19 105 TYR A CA 1
ATOM 788 C C . TYR A 1 105 ? -10.403 7.064 2.755 1.00 98.19 105 TYR A C 1
ATOM 790 O O . TYR A 1 105 ? -10.509 8.049 3.493 1.00 98.19 105 TYR A O 1
ATOM 798 N N . ALA A 1 106 ? -11.455 6.362 2.346 1.00 98.38 106 ALA A N 1
ATOM 799 C CA . ALA A 1 106 ? -12.800 6.552 2.865 1.00 98.38 106 ALA A CA 1
ATOM 800 C C . ALA A 1 106 ? -13.511 5.202 2.999 1.00 98.38 106 ALA A C 1
ATOM 802 O O . ALA A 1 106 ? -13.606 4.454 2.033 1.00 98.38 106 ALA A O 1
ATOM 803 N N . GLY A 1 107 ? -14.056 4.915 4.177 1.00 98.38 107 GLY A N 1
ATOM 804 C CA . GLY A 1 107 ? -14.826 3.710 4.473 1.00 98.38 107 GLY A CA 1
ATOM 805 C C . GLY A 1 107 ? -16.198 4.047 5.047 1.00 98.38 107 GLY A C 1
ATOM 806 O O . GLY A 1 107 ? -16.337 5.007 5.804 1.00 98.38 107 GLY A O 1
ATOM 807 N N . TYR A 1 108 ? -17.216 3.270 4.683 1.00 97.62 108 TYR A N 1
ATOM 808 C CA . TYR A 1 108 ? -18.530 3.304 5.316 1.00 97.62 108 TYR A CA 1
ATOM 809 C C . TYR A 1 108 ? -19.137 1.901 5.406 1.00 97.62 108 TYR A C 1
ATOM 811 O O . TYR A 1 108 ? -19.617 1.346 4.410 1.00 97.62 108 TYR A O 1
ATOM 819 N N . GLY A 1 109 ? -19.147 1.339 6.614 1.00 96.00 109 GLY A N 1
ATOM 820 C CA . GLY A 1 109 ? -19.621 -0.022 6.856 1.00 96.00 109 GLY A CA 1
ATOM 821 C C . GLY A 1 109 ? -18.851 -1.041 5.999 1.00 96.00 109 GLY A C 1
ATOM 822 O O . GLY A 1 109 ? -17.633 -1.098 6.107 1.00 96.00 109 GLY A O 1
ATOM 823 N N . PRO A 1 110 ? -19.519 -1.840 5.143 1.00 96.06 110 PRO A N 1
ATOM 824 C CA . PRO A 1 110 ? -18.862 -2.876 4.341 1.00 96.06 110 PRO A CA 1
ATOM 825 C C . PRO A 1 110 ? -18.141 -2.351 3.091 1.00 96.06 110 PRO A C 1
ATOM 827 O O . PRO A 1 110 ? -17.663 -3.158 2.302 1.00 96.06 110 PRO A O 1
ATOM 830 N N . LEU A 1 111 ? -18.148 -1.041 2.831 1.00 98.00 111 LEU A N 1
ATOM 831 C CA . LEU A 1 111 ? -17.569 -0.458 1.620 1.00 98.00 111 LEU A CA 1
ATOM 832 C C . LEU A 1 111 ? -16.384 0.430 1.970 1.00 98.00 111 LEU A C 1
ATOM 834 O O . LEU A 1 111 ? -16.488 1.266 2.869 1.00 98.00 111 LEU A O 1
ATOM 838 N N . SER A 1 112 ? -15.312 0.326 1.198 1.00 98.44 112 SER A N 1
ATOM 839 C CA . SER A 1 112 ? -14.168 1.225 1.284 1.00 98.44 112 SER A CA 1
ATOM 840 C C . SER A 1 112 ? -13.689 1.666 -0.094 1.00 98.44 112 SER A C 1
ATOM 842 O O . SER A 1 112 ? -13.968 1.040 -1.119 1.00 98.44 112 SER A O 1
ATOM 844 N N . ALA A 1 113 ? -13.029 2.816 -0.117 1.00 98.38 113 ALA A N 1
ATOM 845 C CA . ALA A 1 113 ? -12.453 3.427 -1.293 1.00 98.38 113 ALA A CA 1
ATOM 846 C C . ALA A 1 113 ? -11.069 3.970 -0.954 1.00 98.38 113 ALA A C 1
ATOM 848 O O . ALA A 1 113 ? -10.888 4.615 0.084 1.00 98.38 113 ALA A O 1
ATOM 849 N N . GLU A 1 114 ? -10.130 3.787 -1.871 1.00 98.25 114 GLU A N 1
ATOM 850 C CA . GLU A 1 114 ? -8.828 4.435 -1.815 1.00 98.25 114 GLU A CA 1
ATOM 851 C C . GLU A 1 114 ? -8.574 5.257 -3.073 1.00 98.25 114 GLU A C 1
ATOM 853 O O . GLU A 1 114 ? -9.061 4.953 -4.167 1.00 98.25 114 GLU A O 1
ATOM 858 N N . PHE A 1 115 ? -7.812 6.326 -2.900 1.00 98.44 115 PHE A N 1
ATOM 859 C CA . PHE A 1 115 ? -7.300 7.127 -3.990 1.00 98.44 115 PHE A CA 1
ATOM 860 C C . PHE A 1 115 ? -5.877 7.566 -3.673 1.00 98.44 115 PHE A C 1
ATOM 862 O O . PHE A 1 115 ? -5.646 8.221 -2.657 1.00 98.44 115 PHE A O 1
ATOM 869 N N . SER A 1 116 ? -4.950 7.266 -4.571 1.00 98.44 116 SER A N 1
ATOM 870 C CA . SER A 1 116 ? -3.540 7.610 -4.422 1.00 98.44 116 SER A CA 1
ATOM 871 C C . SER A 1 116 ? -3.088 8.512 -5.556 1.00 98.44 116 SER A C 1
ATOM 873 O O . SER A 1 116 ? -3.471 8.332 -6.715 1.00 98.44 116 SER A O 1
ATOM 875 N N . ILE A 1 117 ? -2.259 9.494 -5.217 1.00 98.19 117 ILE A N 1
ATOM 876 C CA . ILE A 1 117 ? -1.509 10.300 -6.180 1.00 98.19 117 ILE A CA 1
ATOM 877 C C . ILE A 1 117 ? -0.048 9.944 -5.977 1.00 98.19 117 ILE A C 1
ATOM 879 O O . ILE A 1 117 ? 0.522 10.276 -4.935 1.00 98.19 117 ILE A O 1
ATOM 883 N N . GLY A 1 118 ? 0.537 9.286 -6.969 1.00 97.38 118 GLY A N 1
ATOM 884 C CA . GLY A 1 118 ? 1.875 8.738 -6.872 1.00 97.38 118 GLY A CA 1
ATOM 885 C C . GLY A 1 118 ? 2.811 9.236 -7.957 1.00 97.38 118 GLY A C 1
ATOM 886 O O . GLY A 1 118 ? 2.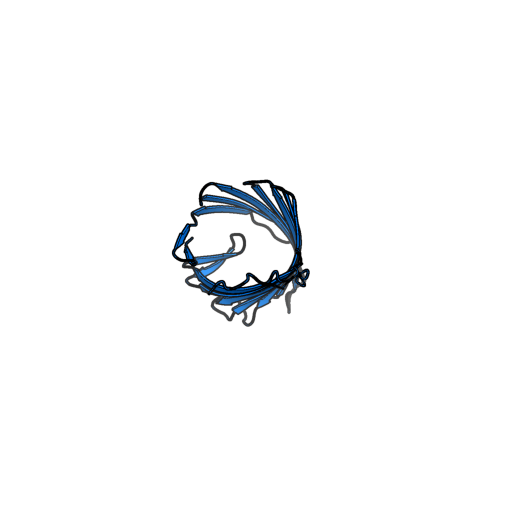399 9.791 -8.979 1.00 97.38 118 GLY A O 1
ATOM 887 N N . ARG A 1 119 ? 4.096 9.032 -7.702 1.00 96.25 119 ARG A N 1
ATOM 888 C CA . ARG A 1 119 ? 5.177 9.195 -8.662 1.00 96.25 119 ARG A CA 1
ATOM 889 C C . ARG A 1 119 ? 6.078 7.977 -8.610 1.00 96.25 119 ARG A C 1
ATOM 891 O O . ARG A 1 119 ? 6.466 7.559 -7.519 1.00 96.25 119 ARG A O 1
ATOM 898 N N . TRP A 1 120 ? 6.432 7.481 -9.783 1.00 93.56 120 TRP A N 1
ATOM 899 C CA . TRP A 1 120 ? 7.514 6.532 -9.980 1.00 93.56 120 TRP A CA 1
ATOM 900 C C . TRP A 1 120 ? 8.781 7.303 -10.364 1.00 93.56 120 TRP A C 1
ATOM 902 O O . TRP A 1 120 ? 8.765 8.153 -11.262 1.00 93.56 120 TRP A O 1
ATOM 912 N N . ASP A 1 121 ? 9.846 7.101 -9.593 1.00 89.56 121 ASP A N 1
ATOM 913 C CA . ASP A 1 121 ? 11.122 7.803 -9.714 1.00 89.56 121 ASP A CA 1
ATOM 914 C C . ASP A 1 121 ? 12.199 6.824 -10.172 1.00 89.56 121 ASP A C 1
ATOM 916 O O . ASP A 1 121 ? 12.936 6.265 -9.358 1.00 89.56 121 ASP A O 1
ATOM 920 N N . ALA A 1 122 ? 12.245 6.618 -11.485 1.00 76.12 122 ALA A N 1
ATOM 921 C CA . ALA A 1 122 ? 13.240 5.775 -12.117 1.00 76.12 122 ALA A CA 1
ATOM 922 C C . ALA A 1 122 ? 14.628 6.425 -12.093 1.00 76.12 122 ALA A C 1
ATOM 924 O O . ALA A 1 122 ? 14.770 7.633 -12.315 1.00 76.12 122 ALA A O 1
ATOM 925 N N . PHE A 1 123 ? 15.669 5.628 -11.837 1.00 67.00 123 PHE A N 1
ATOM 926 C CA . PHE A 1 123 ? 17.044 6.141 -11.778 1.00 67.00 123 PHE A CA 1
ATOM 927 C C . PHE A 1 123 ? 17.540 6.666 -13.133 1.00 67.00 123 PHE A C 1
ATOM 929 O O . PHE A 1 123 ? 18.168 7.728 -13.187 1.00 67.00 123 PHE A O 1
ATOM 936 N N . ASP A 1 124 ? 17.251 5.932 -14.210 1.00 71.56 124 ASP A N 1
ATOM 937 C CA . ASP A 1 124 ? 17.754 6.203 -15.564 1.00 71.56 124 ASP A CA 1
ATOM 938 C C . ASP A 1 124 ? 16.661 6.664 -16.552 1.00 71.56 124 ASP A C 1
ATOM 940 O O . ASP A 1 124 ? 16.986 7.106 -17.660 1.00 71.56 124 ASP A O 1
ATOM 944 N N . ASP A 1 125 ? 15.387 6.635 -16.146 1.00 74.62 125 ASP A N 1
ATOM 945 C CA . ASP A 1 125 ? 14.227 6.954 -16.985 1.00 74.62 125 ASP A CA 1
ATOM 946 C C . ASP A 1 125 ? 13.477 8.229 -16.538 1.00 74.62 125 ASP A C 1
ATOM 948 O O . ASP A 1 125 ? 13.680 8.754 -15.436 1.00 74.62 125 ASP A O 1
ATOM 952 N N . PRO A 1 126 ? 12.626 8.814 -17.406 1.00 81.31 126 PRO A N 1
ATOM 953 C CA . PRO A 1 126 ? 11.761 9.917 -17.017 1.00 81.31 126 PRO A CA 1
ATOM 954 C C . PRO A 1 126 ? 10.814 9.509 -15.886 1.00 81.31 126 PRO A C 1
ATOM 956 O O . PRO A 1 126 ? 10.180 8.465 -15.942 1.00 81.31 126 PRO A O 1
ATOM 959 N N . LYS A 1 127 ? 10.665 10.387 -14.893 1.00 90.06 127 LYS A N 1
ATOM 960 C CA . LYS A 1 127 ? 9.693 10.203 -13.809 1.00 90.06 127 LYS A CA 1
ATOM 961 C C . LYS A 1 127 ? 8.274 10.177 -14.367 1.00 90.06 127 LYS A C 1
ATOM 963 O O . LYS A 1 127 ? 7.920 11.062 -15.152 1.00 90.06 127 LYS A O 1
ATOM 968 N N . GLU A 1 128 ? 7.462 9.250 -13.880 1.00 93.38 128 GLU A N 1
ATOM 969 C CA . GLU A 1 128 ? 6.061 9.100 -14.280 1.00 93.38 128 GLU A CA 1
ATOM 970 C C . GLU A 1 128 ? 5.139 9.445 -13.107 1.00 93.38 128 GLU A C 1
ATOM 972 O O . GLU A 1 128 ? 5.370 9.033 -11.966 1.00 93.38 128 GLU A O 1
ATOM 977 N N . ASP A 1 129 ? 4.098 10.237 -13.370 1.00 95.81 129 ASP A N 1
ATOM 978 C CA . ASP A 1 129 ? 3.083 10.575 -12.374 1.00 95.81 129 ASP A CA 1
ATOM 979 C C . ASP A 1 129 ? 1.840 9.705 -12.612 1.00 95.81 129 ASP A C 1
ATOM 981 O O . ASP A 1 129 ? 1.234 9.736 -13.688 1.00 95.81 129 ASP A O 1
ATOM 985 N N . TYR A 1 130 ? 1.366 9.021 -11.573 1.00 97.19 130 TYR A N 1
ATOM 986 C CA . TYR A 1 130 ? 0.187 8.165 -11.655 1.00 97.19 130 TYR A CA 1
ATOM 987 C C . TYR A 1 130 ? -0.886 8.537 -10.634 1.00 97.19 130 TYR A C 1
ATOM 989 O O . TYR A 1 130 ? -0.666 9.240 -9.644 1.00 97.19 130 TYR A O 1
ATOM 997 N N . THR A 1 131 ? -2.097 8.067 -10.904 1.00 98.38 131 THR A N 1
ATOM 998 C CA . THR A 1 131 ? -3.157 7.980 -9.898 1.00 98.38 131 THR A CA 1
ATOM 999 C C . THR A 1 131 ? -3.628 6.549 -9.792 1.00 98.38 131 THR A C 1
ATOM 1001 O O . THR A 1 131 ? -3.739 5.877 -10.817 1.00 98.38 131 THR A O 1
ATOM 1004 N N . PHE A 1 132 ? -3.983 6.125 -8.589 1.00 98.50 132 PHE A N 1
ATOM 1005 C CA . PHE A 1 132 ? -4.640 4.849 -8.357 1.00 98.50 132 PHE A CA 1
ATOM 1006 C C . PHE A 1 132 ? -5.972 5.071 -7.646 1.00 98.50 132 PHE A C 1
ATOM 1008 O O . PHE A 1 132 ? -6.099 5.977 -6.825 1.00 98.50 132 PHE A O 1
ATOM 1015 N N . PHE A 1 133 ? -6.975 4.278 -7.994 1.00 98.38 133 PHE A N 1
ATOM 1016 C CA . PHE A 1 133 ? -8.275 4.269 -7.341 1.00 98.38 133 PHE A CA 1
ATOM 1017 C C . PHE A 1 133 ? -8.727 2.832 -7.142 1.00 98.38 133 PHE A C 1
ATOM 1019 O O . PHE A 1 133 ? -8.680 2.054 -8.097 1.00 98.38 133 PHE A O 1
ATOM 1026 N N . ALA A 1 134 ? -9.244 2.512 -5.959 1.00 98.56 134 ALA A N 1
ATOM 1027 C CA . ALA A 1 134 ? -9.891 1.233 -5.713 1.00 98.56 134 ALA A CA 1
ATOM 1028 C C . ALA A 1 134 ? -11.195 1.385 -4.929 1.00 98.56 134 ALA A C 1
ATOM 1030 O O . ALA A 1 134 ? -11.370 2.318 -4.145 1.00 98.56 134 ALA A O 1
ATOM 1031 N N . LEU A 1 135 ? -12.112 0.450 -5.171 1.00 98.56 135 LEU A N 1
ATOM 1032 C CA . LEU A 1 135 ? -13.330 0.242 -4.398 1.00 98.56 135 LEU A CA 1
ATOM 1033 C C . LEU A 1 135 ? -13.370 -1.198 -3.921 1.00 98.56 135 LEU A C 1
ATOM 1035 O O . LEU A 1 135 ? -13.306 -2.109 -4.749 1.00 98.56 135 LEU A O 1
ATOM 1039 N N . THR A 1 136 ? -13.577 -1.377 -2.623 1.00 98.56 136 THR A N 1
ATOM 1040 C CA . THR A 1 136 ? -13.660 -2.686 -1.983 1.00 98.56 136 THR A CA 1
ATOM 1041 C C . THR A 1 136 ? -15.002 -2.839 -1.280 1.00 98.56 136 THR A C 1
ATOM 1043 O O . THR A 1 136 ? -15.533 -1.895 -0.689 1.00 98.56 136 THR A O 1
ATOM 1046 N N . ALA A 1 137 ? -15.574 -4.036 -1.372 1.00 97.81 137 ALA A N 1
ATOM 1047 C CA . ALA A 1 137 ? -16.750 -4.443 -0.621 1.00 97.81 137 ALA A CA 1
ATOM 1048 C C . ALA A 1 137 ? -16.447 -5.717 0.168 1.00 97.81 137 ALA A C 1
ATOM 1050 O O . ALA A 1 137 ? -16.002 -6.703 -0.417 1.00 97.81 137 ALA A O 1
ATOM 1051 N N . GLU A 1 138 ? -16.749 -5.716 1.465 1.00 96.19 138 GLU A N 1
ATOM 1052 C CA . GLU A 1 138 ? -16.459 -6.819 2.382 1.00 96.19 138 GLU A CA 1
ATOM 1053 C C . GLU A 1 138 ? -17.713 -7.300 3.111 1.00 96.19 138 GLU A C 1
ATOM 1055 O O . GLU A 1 138 ? -18.540 -6.519 3.590 1.00 96.19 138 GLU A O 1
ATOM 1060 N N . HIS A 1 139 ? -17.876 -8.617 3.217 1.00 94.06 139 HIS A N 1
ATOM 1061 C CA . HIS A 1 139 ? -18.959 -9.211 3.985 1.00 94.06 139 HIS A CA 1
ATOM 1062 C C . HIS A 1 139 ? -18.633 -10.637 4.431 1.00 94.06 139 HIS A C 1
ATOM 1064 O O . HIS A 1 139 ? -18.436 -11.528 3.608 1.00 94.06 139 HIS A O 1
ATOM 1070 N N . ALA A 1 140 ? -18.675 -10.878 5.745 1.00 92.50 140 ALA A N 1
ATOM 1071 C CA . ALA A 1 140 ? -18.545 -12.213 6.339 1.00 92.50 140 ALA A CA 1
ATOM 1072 C C . ALA A 1 140 ? -17.290 -12.985 5.873 1.00 92.50 140 ALA A C 1
ATOM 1074 O O . ALA A 1 140 ? -17.367 -14.175 5.567 1.00 92.50 140 ALA A O 1
ATOM 1075 N N . GLY A 1 141 ? -16.149 -12.292 5.804 1.00 89.88 141 GLY A N 1
ATOM 1076 C CA . GLY A 1 141 ? -14.860 -12.832 5.358 1.00 89.88 141 GLY A CA 1
ATOM 1077 C C . GLY A 1 141 ? -14.652 -12.791 3.844 1.00 89.88 141 GLY A C 1
ATOM 1078 O O . GLY A 1 141 ? -13.518 -12.877 3.396 1.00 89.88 141 GLY A O 1
ATOM 1079 N N . PHE A 1 142 ? -15.706 -12.618 3.042 1.00 95.12 142 PHE A N 1
ATOM 1080 C CA . PHE A 1 142 ? -15.556 -12.388 1.607 1.00 95.12 142 PHE A CA 1
ATOM 1081 C C . PHE A 1 142 ? -15.219 -10.936 1.325 1.00 95.12 142 PHE A C 1
ATOM 1083 O O . PHE A 1 142 ? -15.784 -10.041 1.957 1.00 95.12 142 PHE A O 1
ATOM 1090 N N . TYR A 1 143 ? -14.401 -10.716 0.304 1.00 96.25 143 TYR A N 1
ATOM 1091 C CA . TYR A 1 143 ? -14.161 -9.390 -0.237 1.00 96.25 143 TYR A CA 1
ATOM 1092 C C . TYR A 1 143 ? -14.156 -9.405 -1.764 1.00 96.25 143 TYR A C 1
ATOM 1094 O O . TYR A 1 143 ? -13.926 -10.441 -2.395 1.00 96.25 143 TYR A O 1
ATOM 1102 N N . ALA A 1 144 ? -14.426 -8.245 -2.354 1.00 97.62 144 ALA A N 1
ATOM 1103 C CA . ALA A 1 144 ? -14.203 -7.986 -3.765 1.00 97.62 144 ALA A CA 1
ATOM 1104 C C . ALA A 1 144 ? -13.712 -6.553 -3.970 1.00 97.62 144 ALA A C 1
ATOM 1106 O O . ALA A 1 144 ? -14.290 -5.620 -3.410 1.00 97.62 144 ALA A O 1
ATOM 1107 N N . THR A 1 145 ? -12.704 -6.395 -4.820 1.00 98.38 145 THR A N 1
ATOM 1108 C CA . THR A 1 145 ? -12.036 -5.130 -5.114 1.00 98.38 145 THR A CA 1
ATOM 1109 C C . THR A 1 145 ? -12.044 -4.875 -6.613 1.00 98.38 145 THR A C 1
ATOM 1111 O O . THR A 1 145 ? -11.735 -5.763 -7.406 1.00 98.38 145 THR A O 1
ATOM 1114 N N . TYR A 1 146 ? -12.372 -3.649 -7.010 1.00 98.56 146 TYR A N 1
ATOM 1115 C CA . TYR A 1 146 ? -12.072 -3.121 -8.339 1.00 98.56 146 TYR A CA 1
ATOM 1116 C C . TYR A 1 146 ? -11.037 -2.014 -8.196 1.00 98.56 146 TYR A C 1
ATOM 1118 O O . TYR A 1 146 ? -11.312 -1.022 -7.521 1.00 98.56 146 TYR A O 1
ATOM 1126 N N . GLY A 1 147 ? -9.883 -2.170 -8.840 1.00 98.44 147 GLY A N 1
ATOM 1127 C CA . GLY A 1 147 ? -8.803 -1.188 -8.826 1.00 98.44 147 GLY A CA 1
ATOM 1128 C C . GLY A 1 147 ? -8.449 -0.711 -10.229 1.00 98.44 147 GLY A C 1
ATOM 1129 O O . GLY A 1 147 ? -8.613 -1.446 -11.203 1.00 98.44 147 GLY A O 1
ATOM 1130 N N . ARG A 1 148 ? -7.980 0.533 -10.345 1.00 98.44 148 ARG A N 1
ATOM 1131 C CA . ARG A 1 148 ? -7.606 1.143 -11.622 1.00 98.44 148 ARG A CA 1
ATOM 1132 C C . ARG A 1 148 ? -6.499 2.179 -11.479 1.00 98.44 148 ARG A C 1
ATOM 1134 O O . ARG A 1 148 ? -6.578 3.079 -10.642 1.00 98.44 148 ARG A O 1
ATOM 1141 N N . PHE A 1 149 ? -5.549 2.116 -12.403 1.00 98.31 149 PHE A N 1
ATOM 1142 C CA . PHE A 1 149 ? -4.539 3.140 -12.624 1.00 98.31 149 PHE A CA 1
ATOM 1143 C C . PHE A 1 149 ? -4.992 4.205 -13.633 1.00 98.31 149 PHE A C 1
ATOM 1145 O O . PHE A 1 149 ? -5.883 4.003 -14.470 1.00 98.31 149 PHE A O 1
ATOM 1152 N N . GLY A 1 150 ? -4.366 5.372 -13.550 1.00 97.06 150 GLY A N 1
ATOM 1153 C CA . GLY A 1 150 ? -4.534 6.452 -14.510 1.00 97.06 150 GLY A CA 1
ATOM 1154 C C . GLY A 1 150 ? -3.332 7.388 -14.555 1.00 97.06 150 GLY A C 1
ATOM 1155 O O . GLY A 1 150 ? -2.380 7.236 -13.789 1.00 97.06 150 GLY A O 1
ATOM 1156 N N . ARG A 1 151 ? -3.454 8.409 -15.414 1.00 96.06 151 ARG A N 1
ATOM 1157 C CA . ARG A 1 151 ? -2.373 9.304 -15.859 1.00 96.06 151 ARG A CA 1
ATOM 1158 C C . ARG A 1 151 ? -1.356 8.555 -16.715 1.00 96.06 151 ARG A C 1
ATOM 1160 O O . ARG A 1 151 ? -1.773 8.046 -17.750 1.00 96.06 151 ARG A O 1
ATOM 1167 N N . ASP A 1 152 ? -0.086 8.534 -16.322 1.00 95.06 152 ASP A N 1
ATOM 1168 C CA . ASP A 1 152 ? 0.974 7.894 -17.101 1.00 95.06 152 ASP A CA 1
ATOM 1169 C C . ASP A 1 152 ? 0.899 6.361 -16.983 1.00 95.06 152 ASP A C 1
ATOM 1171 O O . ASP A 1 152 ? 1.383 5.652 -17.856 1.00 95.06 152 ASP A O 1
ATOM 1175 N N . PHE A 1 153 ? 0.204 5.850 -15.958 1.00 95.06 153 PHE A N 1
ATOM 1176 C CA . PHE A 1 153 ? -0.052 4.422 -15.779 1.00 95.06 153 PHE A CA 1
ATOM 1177 C C . PHE A 1 153 ? -1.403 4.006 -16.371 1.00 95.06 153 PHE A C 1
ATOM 1179 O O . PHE A 1 153 ? -2.366 4.782 -16.422 1.00 95.06 153 PHE A O 1
ATOM 1186 N N . GLU A 1 154 ? -1.505 2.730 -16.736 1.00 94.12 154 GLU A N 1
ATOM 1187 C CA . GLU A 1 154 ? -2.715 2.100 -17.255 1.00 94.12 154 GLU A CA 1
ATOM 1188 C C . GLU A 1 154 ? -2.953 0.723 -16.626 1.00 94.12 154 GLU A C 1
ATOM 1190 O O . GLU A 1 154 ? -2.040 0.082 -16.116 1.00 94.12 154 GLU A O 1
ATOM 1195 N N . GLY A 1 155 ? -4.207 0.274 -16.656 1.00 96.00 155 GLY A N 1
ATOM 1196 C CA . GLY A 1 155 ? -4.614 -1.022 -16.123 1.00 96.00 155 GLY A CA 1
ATOM 1197 C C . GLY A 1 155 ? -5.762 -0.916 -15.129 1.00 96.00 155 GLY A C 1
ATOM 1198 O O . GLY A 1 155 ? -5.906 0.066 -14.397 1.00 96.00 155 GLY A O 1
ATOM 1199 N N . ASP A 1 156 ? -6.592 -1.948 -15.123 1.00 97.50 156 ASP A N 1
ATOM 1200 C CA . ASP A 1 156 ? -7.623 -2.181 -14.127 1.00 97.50 156 ASP A CA 1
ATOM 1201 C C . ASP A 1 156 ? -7.678 -3.670 -13.788 1.00 97.50 156 ASP A C 1
ATOM 1203 O O . ASP A 1 156 ? -7.244 -4.517 -14.574 1.00 97.50 156 ASP A O 1
ATOM 1207 N N . TYR A 1 157 ? -8.162 -3.983 -12.591 1.00 97.44 157 TYR A N 1
ATOM 1208 C CA . TYR A 1 157 ? -8.293 -5.356 -12.132 1.00 97.44 157 TYR A CA 1
ATOM 1209 C C . TYR A 1 157 ? -9.546 -5.542 -11.283 1.00 97.44 157 TYR A C 1
ATOM 1211 O O . TYR A 1 157 ? -10.082 -4.606 -10.685 1.00 97.44 157 TYR A O 1
ATOM 1219 N N . LEU A 1 158 ? -9.996 -6.793 -11.241 1.00 97.62 158 LEU A N 1
ATOM 1220 C CA . LEU A 1 158 ? -10.981 -7.278 -10.291 1.00 97.62 158 LEU A CA 1
ATOM 1221 C C . LEU A 1 158 ? -10.331 -8.368 -9.453 1.00 97.62 158 LEU A C 1
ATOM 1223 O O . LEU A 1 158 ? -9.795 -9.333 -9.997 1.00 97.62 158 LEU A O 1
ATOM 1227 N N . GLU A 1 159 ? -10.424 -8.221 -8.143 1.00 95.31 159 GLU A N 1
ATOM 1228 C CA . GLU A 1 159 ? -9.982 -9.211 -7.172 1.00 95.31 159 GLU A CA 1
ATOM 1229 C C . GLU A 1 159 ? -11.168 -9.619 -6.304 1.00 95.31 159 GLU A C 1
ATOM 1231 O O . GLU A 1 159 ? -12.046 -8.809 -6.016 1.00 95.31 159 GLU A O 1
ATOM 1236 N N . ALA A 1 160 ? -11.221 -10.884 -5.909 1.00 95.81 160 ALA A N 1
ATOM 1237 C CA . ALA A 1 160 ? -12.144 -11.349 -4.891 1.00 95.81 160 ALA A CA 1
ATOM 1238 C C . ALA A 1 160 ? -11.499 -12.496 -4.126 1.00 95.81 160 ALA A C 1
ATOM 1240 O O . ALA A 1 160 ? -10.831 -13.344 -4.721 1.00 95.81 160 ALA A O 1
ATOM 1241 N N . GLY A 1 161 ? -11.747 -12.544 -2.826 1.00 93.38 161 GLY A N 1
ATOM 1242 C CA . GLY A 1 161 ? -11.146 -13.542 -1.956 1.00 93.38 161 GLY A CA 1
ATOM 1243 C C . GLY A 1 161 ? -11.985 -13.811 -0.720 1.00 93.38 161 GLY A C 1
ATOM 1244 O O . GLY A 1 161 ? -13.101 -13.300 -0.561 1.00 93.38 161 GLY A O 1
ATOM 1245 N N . TYR A 1 162 ? -11.450 -14.675 0.134 1.00 91.69 162 TYR A N 1
ATOM 1246 C CA . TYR A 1 162 ? -12.057 -15.040 1.402 1.00 91.69 162 TYR A CA 1
ATOM 1247 C C . TYR A 1 162 ? -10.977 -15.162 2.471 1.00 91.69 162 TYR A C 1
ATOM 1249 O O . TYR A 1 162 ? -10.102 -16.013 2.356 1.00 91.69 162 TYR A O 1
ATOM 1257 N N . GLY A 1 163 ? -11.079 -14.343 3.512 1.00 87.44 163 GLY A N 1
ATOM 1258 C CA . GLY A 1 163 ? -10.187 -14.366 4.662 1.00 87.44 163 GLY A CA 1
ATOM 1259 C C . GLY A 1 163 ? -10.849 -14.946 5.907 1.00 87.44 163 GLY A C 1
ATOM 1260 O O . GLY A 1 163 ? -12.042 -14.739 6.160 1.00 87.44 163 GLY A O 1
ATOM 1261 N N . PHE A 1 164 ? -10.063 -15.653 6.711 1.00 82.00 164 PHE A N 1
ATOM 1262 C CA . PHE A 1 164 ? -10.430 -16.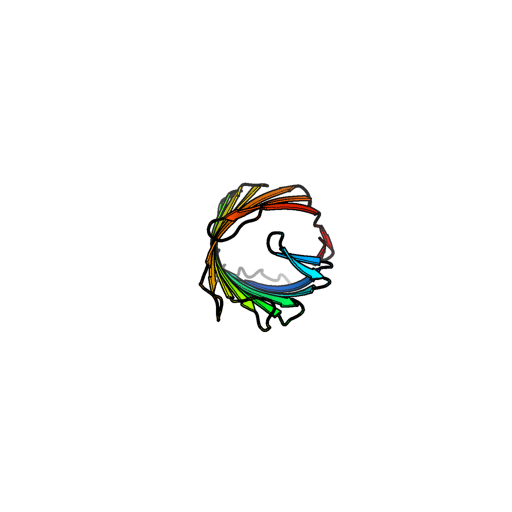069 8.059 1.00 82.00 164 PHE A CA 1
ATOM 1263 C C . PHE A 1 164 ? -9.207 -16.097 8.973 1.00 82.00 164 PHE A C 1
ATOM 1265 O O . PHE A 1 164 ? -8.089 -16.351 8.539 1.00 82.00 164 PHE A O 1
ATOM 1272 N N . GLU A 1 165 ? -9.431 -15.890 10.267 1.00 81.56 165 GLU A N 1
ATOM 1273 C CA . GLU A 1 165 ? -8.366 -15.926 11.265 1.00 81.56 165 GLU A CA 1
ATOM 1274 C C . GLU A 1 165 ? -8.338 -17.286 11.980 1.00 81.56 165 GLU A C 1
ATOM 1276 O O . GLU A 1 165 ? -9.373 -17.803 12.425 1.00 81.56 165 GLU A O 1
ATOM 1281 N N . VAL A 1 166 ? -7.146 -17.865 12.138 1.00 76.06 166 VAL A N 1
ATOM 1282 C CA . VAL A 1 166 ? -6.918 -19.048 12.977 1.00 76.06 166 VAL A CA 1
ATOM 1283 C C . VAL A 1 166 ? -5.865 -18.729 14.028 1.00 76.06 166 VAL A C 1
ATOM 1285 O O . VAL A 1 166 ? -4.679 -18.650 13.732 1.00 76.06 166 VAL A O 1
ATOM 1288 N N . ALA A 1 167 ? -6.300 -18.623 15.285 1.00 77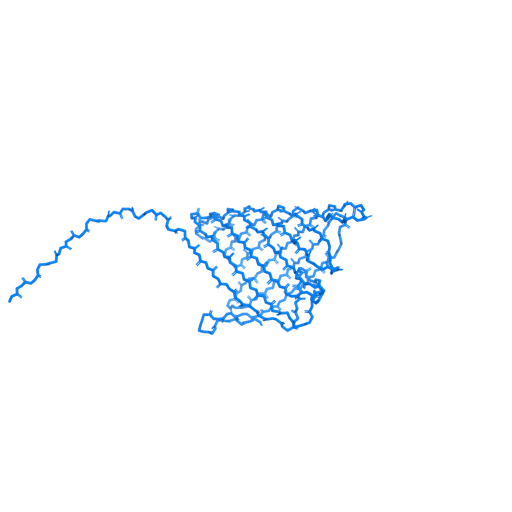.12 167 ALA A N 1
ATOM 1289 C CA . ALA A 1 167 ? -5.422 -18.386 16.434 1.00 77.12 167 ALA A CA 1
ATOM 1290 C C . ALA A 1 167 ? -4.555 -17.112 16.307 1.00 77.12 167 ALA A C 1
ATOM 1292 O O . ALA A 1 167 ? -3.384 -17.136 16.689 1.00 77.12 167 ALA A O 1
ATOM 1293 N N . GLY A 1 168 ? -5.128 -16.013 15.797 1.00 66.62 168 GLY A N 1
ATOM 1294 C CA . GLY A 1 168 ? -4.413 -14.751 15.582 1.00 66.62 168 GLY A CA 1
ATOM 1295 C C . GLY A 1 168 ? -3.533 -14.724 14.330 1.00 66.62 168 GLY A C 1
ATOM 1296 O O . GLY A 1 168 ? -2.665 -13.866 14.230 1.00 66.62 168 GLY A O 1
ATOM 1297 N N . VAL A 1 169 ? -3.702 -15.687 13.418 1.00 66.81 169 VAL A N 1
ATOM 1298 C CA . VAL A 1 169 ? -3.025 -15.723 12.116 1.00 66.81 169 VAL A CA 1
ATOM 1299 C C . VAL A 1 169 ? -4.069 -15.577 11.018 1.00 66.81 169 VAL A C 1
ATOM 1301 O O . VAL A 1 169 ? -4.979 -16.408 10.929 1.00 66.81 169 VAL A O 1
ATOM 1304 N N . ASP A 1 170 ? -3.916 -14.553 10.182 1.00 74.94 170 ASP A N 1
ATOM 1305 C CA . ASP A 1 170 ? -4.740 -14.350 8.994 1.00 74.94 170 ASP A CA 1
ATOM 1306 C C . ASP A 1 170 ? -4.440 -15.409 7.929 1.00 74.94 170 ASP A C 1
ATOM 1308 O O . ASP A 1 170 ? -3.285 -15.698 7.604 1.00 74.94 170 ASP A O 1
ATOM 1312 N N . VAL A 1 171 ? -5.503 -16.007 7.393 1.00 66.56 171 VAL A N 1
ATOM 1313 C CA . VAL A 1 171 ? -5.459 -16.960 6.285 1.00 66.56 171 VAL A CA 1
ATOM 1314 C C . VAL A 1 171 ? -6.392 -16.455 5.196 1.00 66.56 171 VAL A C 1
ATOM 1316 O O . VAL A 1 171 ? -7.599 -16.336 5.418 1.00 66.56 171 VAL A O 1
ATOM 1319 N N . THR A 1 172 ? -5.826 -16.169 4.028 1.00 66.88 172 THR A N 1
ATOM 1320 C CA . THR A 1 172 ? -6.508 -15.585 2.867 1.00 66.88 172 THR A CA 1
ATOM 1321 C C . THR A 1 172 ? -6.248 -16.374 1.590 1.00 66.88 172 THR A C 1
ATOM 1323 O O . THR A 1 172 ? -5.254 -17.140 1.536 1.00 66.88 172 THR A O 1
#

Radius of gyration: 19.9 Å; chains: 1; bounding box: 37×30×76 Å

Secondary structure (DSSP, 8-state):
-PPP-----------PPEEEEEEEEEEEEEETTEEEEEEEEEEEEEEEETTEEEEEEEEE-SSSEEEEEEEEEEEEETTEEEEEEEEEEEESSTT--EEEEEEEEEEETTEEEEEEEEEEE-SSS--EEEEEEEEEEEETTEEEEEEEEEET---EEEEEEE-EEETTEEE-